Protein AF-A0A9D7E9F3-F1 (afdb_monomer_lite)

Secondary structure (DSSP, 8-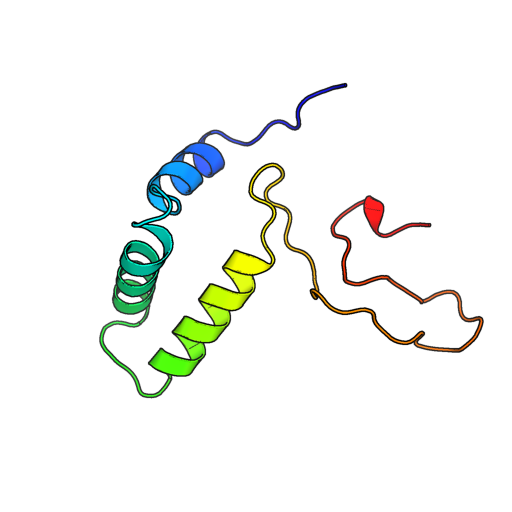state):
-PPP---HHHHHHHHHH--STTTTTHHHHHHHHHHHTS--TTHHHHHHHHHHHHHTB-TTT--B-S-SSPPPPSSTT-S----TT--GGGG--

Radius of gyration: 17.02 Å; chains: 1; bounding box: 43×26×45 Å

pLDDT: mean 71.47, std 13.07, range [35.5, 90.38]

Foldseek 3Di:
DDQPDDDVVLVVVCCQQDDPPVCNLVSLLVVLCVVVVHDDPCSVVSSVVVVVQVVQADSRNRFGFQDPDADDAPDDVDPPRFGSNDGDPVRDD

Sequence (93 aa):
MSAAYIPRAVQEWKRQVMPSPAGWHTGLLAQVDHALHDTGPYRAAVVRSVLTLKLLHDQDTGAIVAAPTTSLPEEIGGVRNWDYRFAGSAMLR

Structure (mmCIF, N/CA/C/O backbone):
data_AF-A0A9D7E9F3-F1
#
_entry.id   AF-A0A9D7E9F3-F1
#
loop_
_atom_site.group_PDB
_atom_site.id
_atom_site.type_symbol
_atom_site.label_atom_id
_atom_site.label_alt_id
_atom_site.label_comp_id
_atom_site.label_asym_id
_atom_site.label_entity_id
_atom_site.label_seq_id
_atom_site.pdbx_PDB_ins_code
_atom_site.Cartn_x
_atom_site.Cartn_y
_atom_site.Cartn_z
_atom_site.occupancy
_atom_site.B_iso_or_equiv
_atom_site.auth_seq_id
_atom_site.auth_comp_id
_atom_site.auth_asym_id
_atom_site.auth_atom_id
_atom_site.pdbx_PDB_model_num
ATOM 1 N N . MET A 1 1 ? -1.000 9.787 26.984 1.00 35.50 1 MET A N 1
ATOM 2 C CA . MET A 1 1 ? -1.071 9.516 25.531 1.00 35.50 1 MET A CA 1
ATOM 3 C C . MET A 1 1 ? 0.320 9.082 25.093 1.00 35.50 1 MET A C 1
ATOM 5 O O . MET A 1 1 ? 1.222 9.905 25.112 1.00 35.50 1 MET A O 1
ATOM 9 N N . SER A 1 2 ? 0.536 7.782 24.873 1.00 40.47 2 SER A N 1
ATOM 10 C CA . SER A 1 2 ? 1.846 7.230 24.494 1.00 40.47 2 SER A CA 1
ATOM 11 C C . SER A 1 2 ? 1.957 7.244 22.970 1.00 40.47 2 SER A C 1
ATOM 13 O O . SER A 1 2 ? 1.081 6.707 22.296 1.00 40.47 2 SER A O 1
ATOM 15 N N . ALA A 1 3 ? 2.980 7.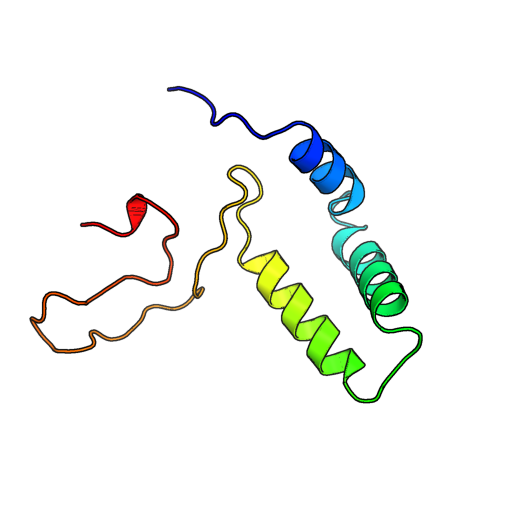908 22.434 1.00 48.34 3 ALA A N 1
ATOM 16 C CA . ALA A 1 3 ? 3.306 7.837 21.016 1.00 48.34 3 ALA A CA 1
ATOM 17 C C . ALA A 1 3 ? 3.717 6.395 20.684 1.00 48.34 3 ALA A C 1
ATOM 19 O O . ALA A 1 3 ? 4.598 5.840 21.343 1.00 48.34 3 ALA A O 1
ATOM 20 N N . ALA A 1 4 ? 3.059 5.782 19.700 1.00 55.84 4 ALA A N 1
ATOM 21 C CA . ALA A 1 4 ? 3.386 4.435 19.254 1.00 55.84 4 ALA A CA 1
ATOM 22 C C . ALA A 1 4 ? 4.870 4.366 18.852 1.00 55.84 4 ALA A C 1
ATOM 24 O O . ALA A 1 4 ? 5.364 5.198 18.091 1.00 55.84 4 ALA A O 1
ATOM 25 N N . TYR A 1 5 ? 5.597 3.391 19.398 1.00 72.06 5 TYR A N 1
ATOM 26 C CA . TYR A 1 5 ? 6.998 3.163 19.063 1.00 72.06 5 TYR A CA 1
ATOM 27 C C . TYR A 1 5 ? 7.102 2.703 17.604 1.00 72.06 5 TYR A C 1
ATOM 29 O O . TYR A 1 5 ? 6.738 1.577 17.275 1.00 72.06 5 TYR A O 1
ATOM 37 N N . ILE A 1 6 ? 7.611 3.575 16.733 1.00 65.31 6 ILE A N 1
ATOM 38 C CA . ILE A 1 6 ? 7.937 3.232 15.347 1.00 65.31 6 ILE A CA 1
ATOM 39 C C . ILE A 1 6 ? 9.385 2.724 15.316 1.00 65.31 6 ILE A C 1
ATOM 41 O O . ILE A 1 6 ? 10.295 3.499 15.640 1.00 65.31 6 ILE A O 1
ATOM 45 N N . PRO A 1 7 ? 9.638 1.467 14.906 1.00 76.44 7 PRO A N 1
ATOM 46 C CA . PRO A 1 7 ? 10.987 0.921 14.822 1.00 76.44 7 PRO A CA 1
ATOM 47 C C . PRO A 1 7 ? 11.905 1.789 13.955 1.00 76.44 7 PRO A C 1
ATOM 49 O O . PRO A 1 7 ? 11.500 2.295 12.907 1.00 76.44 7 PRO A O 1
ATOM 52 N N . ARG A 1 8 ? 13.178 1.928 14.345 1.00 71.69 8 ARG A N 1
ATOM 53 C CA . ARG A 1 8 ? 14.133 2.812 13.647 1.00 71.69 8 ARG A CA 1
ATOM 54 C C . ARG A 1 8 ? 14.304 2.459 12.161 1.00 71.69 8 ARG A C 1
ATOM 56 O O . ARG A 1 8 ? 14.496 3.351 11.345 1.00 71.69 8 ARG A O 1
ATOM 63 N N . ALA A 1 9 ? 14.175 1.177 11.817 1.00 67.38 9 ALA A N 1
ATOM 64 C CA . ALA A 1 9 ? 14.181 0.692 10.438 1.00 67.38 9 ALA A CA 1
ATOM 65 C C . ALA A 1 9 ? 12.999 1.238 9.616 1.00 67.38 9 ALA A C 1
ATOM 67 O O . ALA A 1 9 ? 13.184 1.615 8.466 1.00 67.38 9 ALA A O 1
ATOM 68 N N . VAL A 1 10 ? 11.812 1.359 10.221 1.00 64.06 10 VAL A N 1
ATOM 69 C CA . VAL A 1 10 ? 10.627 1.955 9.584 1.00 64.06 10 VAL A CA 1
ATOM 70 C C . VAL A 1 10 ? 10.805 3.463 9.430 1.00 64.06 10 VAL A C 1
ATOM 72 O O . VAL A 1 10 ? 10.429 4.012 8.403 1.00 64.06 10 VAL A O 1
ATOM 75 N N . GLN A 1 11 ? 11.440 4.143 10.391 1.00 66.88 11 GLN A N 1
ATOM 76 C CA . GLN A 1 11 ? 11.756 5.572 10.252 1.00 66.88 11 GLN A CA 1
ATOM 77 C C . GLN A 1 11 ? 12.808 5.855 9.168 1.00 66.88 11 GLN A C 1
ATOM 79 O O . GLN A 1 11 ? 12.716 6.853 8.454 1.00 66.88 11 GLN A O 1
ATOM 84 N N . GLU A 1 12 ? 13.818 4.993 9.043 1.00 68.62 12 GLU A N 1
ATOM 85 C CA . GLU A 1 12 ? 14.835 5.074 7.988 1.00 68.62 12 GLU A CA 1
ATOM 86 C C . GLU A 1 12 ? 14.219 4.787 6.614 1.00 68.62 12 GLU A C 1
ATOM 88 O O . GLU A 1 12 ? 14.376 5.579 5.688 1.00 68.62 12 GLU A O 1
ATOM 93 N N . TRP A 1 13 ? 13.413 3.727 6.513 1.00 60.16 13 TRP A N 1
ATOM 94 C CA . TRP A 1 13 ? 12.622 3.427 5.323 1.00 60.16 13 TRP A CA 1
ATOM 95 C C . TRP A 1 13 ? 11.684 4.584 4.961 1.00 60.16 13 TRP A C 1
ATOM 97 O O . TRP A 1 13 ? 11.654 5.003 3.809 1.00 60.16 13 TRP A O 1
ATOM 107 N N . LYS A 1 14 ? 11.000 5.192 5.942 1.00 59.09 14 LYS A N 1
ATOM 108 C CA . LYS A 1 14 ? 10.147 6.374 5.739 1.00 59.09 14 LYS A CA 1
ATOM 109 C C . LYS A 1 14 ? 10.949 7.531 5.140 1.00 59.09 14 LYS A C 1
ATOM 111 O O . LYS A 1 14 ? 10.481 8.141 4.187 1.00 59.09 14 LYS A O 1
ATOM 116 N N . ARG A 1 15 ? 12.177 7.791 5.606 1.00 63.38 15 ARG A N 1
ATOM 117 C CA . ARG A 1 15 ? 13.061 8.816 5.011 1.00 63.38 15 ARG A CA 1
ATOM 118 C C . ARG A 1 15 ? 13.490 8.497 3.578 1.00 63.38 15 ARG A C 1
ATOM 120 O O . ARG A 1 15 ? 13.623 9.415 2.776 1.00 63.38 15 ARG A O 1
ATOM 127 N N . GLN A 1 16 ? 13.698 7.226 3.255 1.00 60.16 16 GLN A N 1
ATOM 128 C CA . GLN A 1 16 ? 14.137 6.792 1.924 1.00 60.16 16 GLN A CA 1
ATOM 129 C C . GLN A 1 16 ? 12.978 6.699 0.917 1.00 60.16 16 GLN A C 1
ATOM 131 O O . GLN A 1 16 ? 13.165 6.935 -0.275 1.00 60.16 16 GLN A O 1
ATOM 136 N N . VAL A 1 17 ? 11.767 6.392 1.390 1.00 55.94 17 VAL A N 1
ATOM 137 C CA . VAL A 1 17 ? 10.566 6.178 0.564 1.00 55.94 17 VAL A CA 1
ATOM 138 C C . VAL A 1 17 ? 9.660 7.416 0.486 1.00 55.94 17 VAL A C 1
ATOM 140 O O . VAL A 1 17 ? 8.855 7.531 -0.449 1.00 55.94 17 VAL A O 1
ATOM 143 N N . MET A 1 18 ? 9.803 8.371 1.413 1.00 55.91 18 MET A N 1
ATOM 144 C CA . MET A 1 18 ? 9.033 9.622 1.465 1.00 55.91 18 MET A CA 1
ATOM 145 C C . MET A 1 18 ? 9.956 10.858 1.490 1.00 55.91 18 MET A C 1
ATOM 147 O O . MET A 1 18 ? 10.134 11.475 2.544 1.00 55.91 18 MET A O 1
ATOM 151 N N . PRO A 1 19 ? 10.536 11.274 0.345 1.00 56.84 19 PRO A N 1
ATOM 152 C CA . PRO A 1 19 ? 11.091 12.618 0.213 1.00 56.84 19 PRO A CA 1
ATOM 153 C C . PRO A 1 19 ? 9.951 13.654 0.207 1.00 56.84 19 PRO A C 1
ATOM 155 O O . PRO A 1 19 ? 8.777 13.286 0.198 1.00 56.84 19 PRO A O 1
ATOM 158 N N . SER A 1 20 ? 10.295 14.948 0.193 1.00 54.25 20 SER A N 1
ATOM 159 C CA . SER A 1 20 ? 9.347 16.077 0.116 1.00 54.25 20 SER A CA 1
ATOM 160 C C . SER A 1 20 ? 8.208 15.857 -0.906 1.00 54.25 20 SER A C 1
ATOM 162 O O . SER A 1 20 ? 8.350 15.033 -1.813 1.00 54.25 20 SER A O 1
ATOM 164 N N . PRO A 1 21 ? 7.101 16.625 -0.858 1.00 53.59 21 PRO A N 1
ATOM 165 C CA . PRO A 1 21 ? 5.960 16.474 -1.772 1.00 53.59 21 PRO A CA 1
ATOM 166 C C . PRO A 1 21 ? 6.281 16.527 -3.277 1.00 53.59 21 PRO A C 1
ATOM 168 O O . PRO A 1 21 ? 5.400 16.259 -4.079 1.00 53.59 21 PRO A O 1
ATOM 171 N N . ALA A 1 22 ? 7.509 16.861 -3.688 1.00 51.84 22 ALA A N 1
ATOM 172 C CA . ALA A 1 22 ? 7.981 16.767 -5.071 1.00 51.84 22 ALA A CA 1
ATOM 173 C C . ALA A 1 22 ? 8.655 15.413 -5.412 1.00 51.84 22 ALA A C 1
ATOM 175 O O . ALA A 1 22 ? 8.680 15.018 -6.573 1.00 51.84 22 ALA A O 1
ATOM 176 N N . GLY A 1 23 ? 9.166 14.667 -4.424 1.00 57.62 23 GLY A N 1
ATOM 177 C CA . GLY A 1 23 ? 9.857 13.377 -4.597 1.00 57.62 23 GLY A CA 1
ATOM 178 C C . GLY A 1 23 ? 8.983 12.125 -4.423 1.00 57.62 23 GLY A C 1
ATOM 179 O O . GL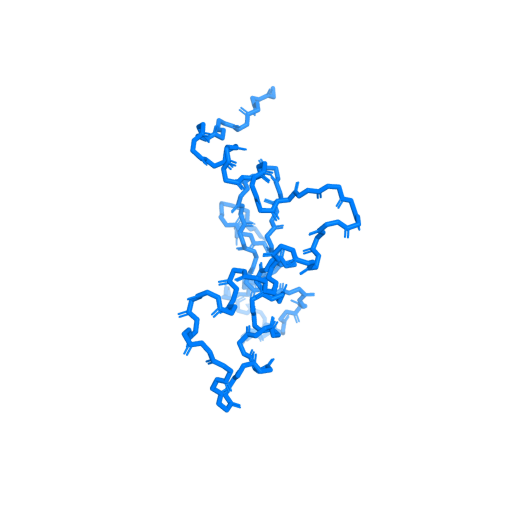Y A 1 23 ? 9.453 11.015 -4.670 1.00 57.62 23 GLY A O 1
ATOM 180 N N . TRP A 1 24 ? 7.714 12.295 -4.032 1.00 62.34 24 TRP A N 1
ATOM 181 C CA . TRP A 1 24 ? 6.725 11.231 -3.782 1.00 62.34 24 TRP A CA 1
ATOM 182 C C . TRP A 1 24 ? 6.528 10.242 -4.944 1.00 62.34 24 TRP A C 1
ATOM 184 O O . TRP A 1 24 ? 6.325 9.049 -4.704 1.00 62.34 24 TRP A O 1
ATOM 194 N N . HIS A 1 25 ? 6.607 10.737 -6.182 1.00 59.06 25 HIS A N 1
ATOM 195 C CA . HIS A 1 25 ? 6.406 9.975 -7.415 1.00 59.06 25 HIS A CA 1
ATOM 196 C C . HIS A 1 25 ? 7.706 9.421 -7.991 1.00 59.06 25 HIS A C 1
ATOM 198 O O . HIS A 1 25 ? 7.784 8.239 -8.326 1.00 59.06 25 HIS A O 1
ATOM 204 N N . THR A 1 26 ? 8.743 10.250 -8.074 1.00 63.47 26 THR A N 1
ATOM 205 C CA . THR A 1 26 ? 9.989 9.901 -8.766 1.00 63.47 26 THR A CA 1
ATOM 206 C C . THR A 1 26 ? 10.726 8.756 -8.073 1.00 63.47 26 THR A C 1
ATOM 208 O O . THR A 1 26 ? 11.218 7.848 -8.740 1.00 63.47 26 THR A O 1
ATOM 211 N N . GLY A 1 27 ? 10.736 8.738 -6.735 1.00 74.00 27 GLY A N 1
ATOM 212 C CA . GLY A 1 27 ? 11.352 7.647 -5.973 1.00 74.00 27 GLY A CA 1
ATOM 213 C C . GLY A 1 27 ? 10.595 6.321 -6.091 1.00 74.00 27 GLY A C 1
ATOM 214 O O . GLY A 1 27 ? 11.215 5.261 -6.090 1.00 74.00 27 GLY A O 1
ATOM 215 N N . LEU A 1 28 ? 9.267 6.368 -6.238 1.00 76.00 28 LEU A N 1
ATOM 216 C CA . LEU A 1 28 ? 8.436 5.169 -6.342 1.00 76.00 28 LEU A CA 1
ATOM 217 C C . LEU A 1 28 ? 8.631 4.459 -7.681 1.00 76.00 28 LEU A C 1
ATOM 219 O O . LEU A 1 28 ? 8.766 3.240 -7.713 1.00 76.00 28 LEU A O 1
ATOM 223 N N . LEU A 1 29 ? 8.672 5.222 -8.776 1.00 77.38 29 LEU A N 1
ATOM 224 C CA . LEU A 1 29 ? 8.879 4.661 -10.110 1.00 77.38 29 LEU A CA 1
ATOM 225 C C . LEU A 1 29 ? 10.251 3.997 -10.221 1.00 77.38 29 LEU A C 1
ATOM 227 O O . LEU A 1 29 ? 10.326 2.866 -10.679 1.00 77.38 29 LEU A O 1
ATOM 231 N N . ALA A 1 30 ? 11.304 4.635 -9.702 1.00 78.81 30 ALA A N 1
ATOM 232 C CA . ALA A 1 30 ? 12.642 4.048 -9.682 1.00 78.81 30 ALA A CA 1
ATOM 233 C C . ALA A 1 30 ? 12.703 2.737 -8.873 1.00 78.81 30 ALA A C 1
ATOM 235 O O . ALA A 1 30 ? 13.348 1.782 -9.298 1.00 78.81 30 ALA A O 1
ATOM 236 N N . GLN A 1 31 ? 12.003 2.660 -7.734 1.00 75.38 31 GLN A N 1
ATOM 237 C CA . GLN A 1 31 ? 11.918 1.434 -6.928 1.00 75.38 31 GLN A CA 1
ATOM 238 C C . GLN A 1 31 ? 11.140 0.322 -7.643 1.00 75.38 31 GLN A C 1
ATOM 240 O O . GLN A 1 31 ? 11.553 -0.836 -7.604 1.00 75.38 31 GLN A O 1
ATOM 245 N N . VAL A 1 32 ? 10.037 0.664 -8.316 1.00 79.69 32 VAL A N 1
ATOM 246 C CA . VAL A 1 32 ? 9.260 -0.294 -9.116 1.00 79.69 32 VAL A CA 1
ATOM 247 C C . VAL A 1 32 ? 10.074 -0.790 -10.310 1.00 79.69 32 VAL A C 1
ATOM 249 O O . VAL A 1 32 ? 10.119 -1.992 -10.551 1.00 79.69 32 VAL A O 1
ATOM 252 N N . ASP A 1 33 ? 10.758 0.105 -11.020 1.00 81.38 33 ASP A N 1
ATOM 253 C CA . ASP A 1 33 ? 11.583 -0.240 -12.181 1.00 81.38 33 ASP A CA 1
ATOM 254 C C . ASP A 1 33 ? 12.786 -1.110 -11.779 1.00 81.38 33 ASP A C 1
ATOM 256 O O . ASP A 1 33 ? 13.113 -2.072 -12.475 1.00 81.38 33 ASP A O 1
ATOM 260 N N . HIS A 1 34 ? 13.385 -0.844 -10.612 1.00 76.19 34 HIS A N 1
ATOM 261 C CA . HIS A 1 34 ? 14.424 -1.695 -10.028 1.00 76.19 34 HIS A CA 1
ATOM 262 C C . HIS A 1 34 ? 13.899 -3.093 -9.667 1.00 76.19 34 HIS A C 1
ATOM 264 O O . HIS A 1 34 ? 14.548 -4.092 -9.966 1.00 76.19 34 HIS A O 1
ATOM 270 N N . ALA A 1 35 ? 12.713 -3.182 -9.056 1.00 73.12 35 ALA A N 1
ATOM 271 C CA . ALA A 1 35 ? 12.118 -4.461 -8.667 1.00 73.12 35 ALA A CA 1
ATOM 272 C C . ALA A 1 35 ? 11.692 -5.311 -9.877 1.00 73.12 35 ALA A C 1
ATOM 274 O O . ALA A 1 35 ? 11.832 -6.534 -9.854 1.00 73.12 35 ALA A O 1
ATOM 275 N N . LEU A 1 36 ? 11.180 -4.673 -10.933 1.00 76.00 36 LEU A N 1
ATOM 276 C CA . LEU A 1 36 ? 10.642 -5.364 -12.106 1.00 76.00 36 LEU A CA 1
ATOM 277 C C . LEU A 1 36 ? 11.700 -5.798 -13.129 1.00 76.00 36 LEU A C 1
ATOM 279 O O . LEU A 1 36 ? 11.338 -6.546 -14.031 1.00 76.00 36 LEU A O 1
ATOM 283 N N . HIS A 1 37 ? 12.970 -5.402 -12.967 1.00 64.88 37 HIS A N 1
ATOM 284 C CA . HIS A 1 37 ? 14.055 -5.696 -13.915 1.00 64.88 37 HIS A CA 1
ATOM 285 C C . HIS A 1 37 ? 13.657 -5.366 -15.361 1.00 64.88 37 HIS A C 1
ATOM 287 O O . HIS A 1 37 ? 13.540 -6.242 -16.215 1.00 64.88 37 HIS A O 1
ATOM 293 N N . ASP A 1 38 ? 13.495 -4.066 -15.604 1.00 61.12 38 ASP A N 1
ATOM 294 C CA . ASP A 1 38 ? 13.123 -3.481 -16.891 1.00 61.12 38 ASP A CA 1
ATOM 295 C C . ASP A 1 38 ? 11.666 -3.756 -17.318 1.00 61.12 38 ASP A C 1
ATOM 297 O O . ASP A 1 38 ? 10.987 -4.668 -16.854 1.00 61.12 38 ASP A O 1
ATOM 301 N N . THR A 1 39 ? 11.131 -2.852 -18.129 1.00 67.94 39 THR A N 1
ATOM 302 C CA . THR A 1 39 ? 9.698 -2.555 -18.326 1.00 67.94 39 THR A CA 1
ATOM 303 C C . THR A 1 39 ? 8.809 -3.695 -18.877 1.00 67.94 39 THR A C 1
ATOM 305 O O . THR A 1 39 ? 8.278 -3.630 -19.983 1.00 67.94 39 THR A O 1
ATOM 308 N N . GLY A 1 40 ? 8.564 -4.737 -18.079 1.00 77.00 40 GLY A N 1
ATOM 309 C CA . GLY A 1 40 ? 7.656 -5.833 -18.431 1.00 77.00 40 GLY A CA 1
ATOM 310 C C . GLY A 1 40 ? 6.211 -5.373 -18.712 1.00 77.00 40 GLY A C 1
ATOM 311 O O . GLY A 1 40 ? 5.789 -4.301 -18.264 1.00 77.00 40 GLY A O 1
ATOM 312 N N . PRO A 1 41 ? 5.390 -6.198 -19.393 1.00 86.06 41 PRO A N 1
ATOM 313 C CA . PRO A 1 41 ? 4.051 -5.815 -19.869 1.00 86.06 41 PRO A CA 1
ATOM 314 C C . PRO A 1 41 ? 3.084 -5.391 -18.750 1.00 86.06 41 PRO A C 1
ATOM 316 O O . PRO A 1 41 ? 2.104 -4.691 -18.994 1.00 86.06 41 PRO A O 1
ATOM 319 N N . TYR A 1 42 ? 3.369 -5.777 -17.505 1.00 86.06 42 TYR A N 1
ATOM 320 C CA . TYR A 1 42 ? 2.555 -5.460 -16.333 1.00 86.06 42 TYR A CA 1
ATOM 321 C C . TYR A 1 42 ? 2.992 -4.199 -15.588 1.00 86.06 42 TYR A C 1
ATOM 323 O O . TYR A 1 42 ? 2.364 -3.851 -14.587 1.00 86.06 42 TYR A O 1
ATOM 331 N N . ARG A 1 43 ? 4.025 -3.484 -16.057 1.00 86.12 43 ARG A N 1
ATOM 332 C CA . ARG A 1 43 ? 4.578 -2.308 -15.367 1.00 86.12 43 ARG A CA 1
ATOM 333 C C . ARG A 1 43 ? 3.500 -1.314 -14.946 1.00 86.12 43 ARG A C 1
ATOM 335 O O . ARG A 1 43 ? 3.455 -0.915 -13.789 1.00 86.12 43 ARG A O 1
ATOM 342 N N . ALA A 1 44 ? 2.600 -0.950 -15.858 1.00 86.50 44 ALA A N 1
ATOM 343 C CA . ALA A 1 44 ? 1.532 0.004 -15.562 1.00 86.50 44 ALA A CA 1
ATOM 344 C C . ALA A 1 44 ? 0.592 -0.492 -14.446 1.00 86.50 44 ALA A C 1
ATOM 346 O O . ALA A 1 44 ? 0.205 0.280 -13.568 1.00 86.50 44 ALA A O 1
ATOM 347 N N . ALA A 1 45 ? 0.256 -1.786 -14.447 1.00 89.56 45 ALA A N 1
ATOM 348 C CA . ALA A 1 45 ? -0.573 -2.390 -13.410 1.00 89.56 45 ALA A CA 1
ATOM 349 C C . ALA A 1 45 ? 0.149 -2.418 -12.055 1.00 89.56 45 ALA A C 1
ATOM 351 O O . ALA A 1 45 ? -0.459 -2.073 -11.044 1.00 89.56 45 ALA A O 1
ATOM 352 N N . VAL A 1 46 ? 1.441 -2.754 -12.038 1.00 87.88 46 VAL A N 1
ATOM 353 C CA . VAL A 1 46 ? 2.258 -2.782 -10.815 1.00 87.88 46 VAL A CA 1
ATOM 354 C C . VAL A 1 46 ? 2.428 -1.383 -10.232 1.00 87.88 46 VAL A C 1
ATOM 356 O O . VAL A 1 46 ? 2.169 -1.194 -9.047 1.00 87.88 46 VAL A O 1
ATOM 359 N N . VAL A 1 47 ? 2.786 -0.389 -11.055 1.00 87.75 47 VAL A N 1
ATOM 360 C CA . VAL A 1 47 ? 2.905 1.015 -10.625 1.00 87.75 47 VAL A CA 1
ATOM 361 C C . VAL A 1 47 ? 1.610 1.480 -9.962 1.00 87.75 47 VAL A C 1
ATOM 363 O O . VAL A 1 47 ? 1.643 2.043 -8.869 1.00 87.75 47 VAL A O 1
ATOM 366 N N . ARG A 1 48 ? 0.460 1.194 -10.584 1.00 89.75 48 ARG A N 1
ATOM 367 C CA . ARG A 1 48 ? -0.850 1.539 -10.023 1.00 89.75 48 ARG A CA 1
ATOM 368 C C . ARG A 1 48 ? -1.105 0.843 -8.685 1.00 89.75 48 ARG A C 1
ATOM 370 O O . ARG A 1 48 ? -1.495 1.517 -7.741 1.00 89.75 48 ARG A O 1
ATOM 377 N N . SER A 1 49 ? -0.871 -0.464 -8.582 1.00 89.88 49 SER A N 1
ATOM 378 C CA . SER A 1 49 ? -1.094 -1.204 -7.332 1.00 89.88 49 SER A CA 1
ATOM 379 C C . SER A 1 49 ? -0.206 -0.702 -6.196 1.00 89.88 49 SER A C 1
ATOM 381 O O . SER A 1 49 ? -0.675 -0.522 -5.075 1.00 89.88 49 SER A O 1
ATOM 383 N N . VAL A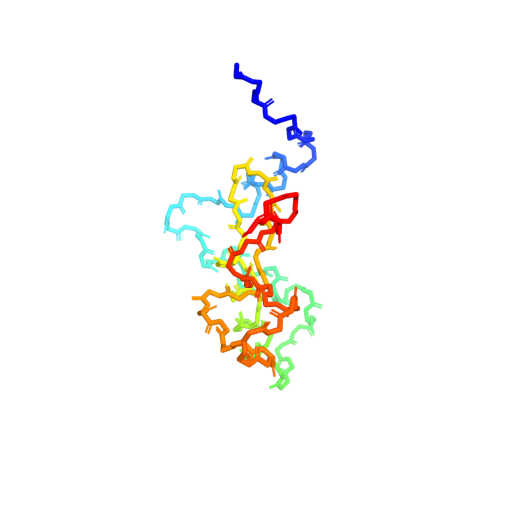 1 50 ? 1.065 -0.421 -6.484 1.00 88.19 50 VAL A N 1
ATOM 384 C CA . VAL A 1 50 ? 2.006 0.116 -5.495 1.00 88.19 50 VAL A CA 1
ATOM 385 C C . VAL A 1 50 ? 1.589 1.524 -5.052 1.00 88.19 50 VAL A C 1
ATOM 387 O O . VAL A 1 50 ? 1.627 1.816 -3.857 1.00 88.19 50 VAL A O 1
ATOM 390 N N . LEU A 1 51 ? 1.127 2.377 -5.975 1.00 88.25 51 LEU A N 1
ATOM 391 C CA . LEU A 1 51 ? 0.537 3.677 -5.632 1.00 88.25 51 LEU A CA 1
ATOM 392 C C . LEU A 1 51 ? -0.688 3.518 -4.725 1.00 88.25 51 LEU A C 1
ATOM 394 O O . LEU A 1 51 ? -0.781 4.206 -3.712 1.00 88.25 51 LEU A O 1
ATOM 398 N N . THR A 1 52 ? -1.598 2.594 -5.043 1.00 90.38 52 THR A N 1
ATOM 399 C CA . THR A 1 52 ? -2.771 2.309 -4.206 1.00 90.38 52 THR A CA 1
ATOM 400 C C . THR A 1 52 ? -2.362 1.887 -2.796 1.00 90.38 52 THR A C 1
ATOM 402 O O . THR A 1 52 ? -2.847 2.469 -1.833 1.00 90.38 52 THR A O 1
ATOM 405 N N . LEU A 1 53 ? -1.426 0.946 -2.653 1.00 88.44 53 LEU A N 1
ATOM 406 C CA . LEU A 1 53 ? -0.936 0.508 -1.340 1.00 88.44 53 LEU A CA 1
ATOM 407 C C . LEU A 1 53 ? -0.282 1.646 -0.550 1.00 88.44 53 LEU A C 1
ATOM 409 O O . LEU A 1 53 ? -0.508 1.768 0.651 1.00 88.44 53 LEU A O 1
ATOM 413 N N . LYS A 1 54 ? 0.482 2.511 -1.226 1.00 85.50 54 LYS A N 1
ATOM 414 C CA . LYS A 1 54 ? 1.095 3.690 -0.604 1.00 85.50 54 LYS A CA 1
ATOM 415 C C . LYS A 1 54 ? 0.049 4.693 -0.106 1.00 85.50 54 LYS A C 1
ATOM 417 O O . LYS A 1 54 ? 0.277 5.332 0.912 1.00 85.50 54 LYS A O 1
ATOM 422 N N . LEU A 1 55 ? -1.089 4.816 -0.792 1.00 88.75 55 LEU A N 1
ATOM 423 C CA . LEU A 1 55 ? -2.197 5.687 -0.380 1.00 88.75 55 LEU A CA 1
ATOM 424 C C . LEU A 1 55 ? -3.043 5.105 0.763 1.00 88.75 55 LEU A C 1
ATOM 426 O O . LEU A 1 55 ? -3.666 5.868 1.492 1.00 88.75 55 LEU A O 1
ATOM 430 N N . LEU A 1 56 ? -3.067 3.780 0.936 1.00 89.62 56 LEU A N 1
ATOM 431 C CA . LEU A 1 56 ? -3.755 3.114 2.054 1.00 89.62 56 LEU A CA 1
ATOM 432 C C . LEU A 1 56 ? -2.900 3.031 3.325 1.00 89.62 56 LEU A C 1
ATOM 434 O O . LEU A 1 56 ? -3.357 2.510 4.342 1.00 89.62 56 LEU A O 1
ATOM 438 N N . HIS A 1 57 ? -1.663 3.519 3.263 1.00 86.81 57 HIS A N 1
ATOM 439 C CA . HIS A 1 57 ? -0.710 3.494 4.357 1.00 86.81 57 HIS A CA 1
ATOM 440 C C . HIS A 1 57 ? -0.815 4.75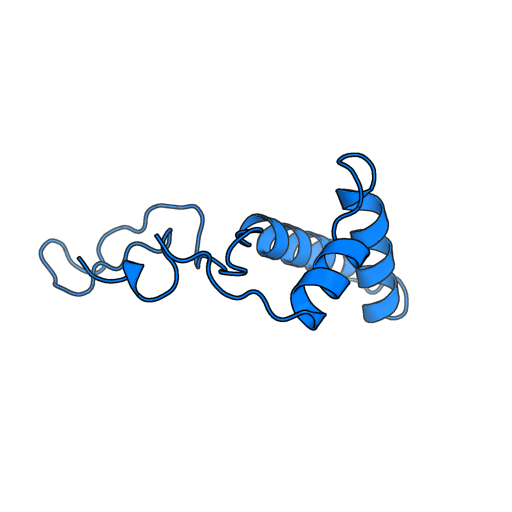4 5.222 1.00 86.81 57 HIS A C 1
ATOM 442 O O . HIS A 1 57 ? -0.626 5.874 4.745 1.00 86.81 57 HIS A O 1
ATOM 448 N N . ASP A 1 58 ? -1.040 4.561 6.517 1.00 84.50 58 ASP A N 1
ATOM 449 C CA . ASP A 1 58 ? -0.929 5.615 7.513 1.00 84.50 58 ASP A CA 1
ATOM 450 C C . ASP A 1 58 ? 0.545 5.852 7.865 1.00 84.50 58 ASP A C 1
ATOM 452 O O . ASP A 1 58 ? 1.238 4.982 8.394 1.00 84.50 58 ASP A O 1
ATOM 456 N N . GLN A 1 59 ? 1.029 7.057 7.574 1.00 78.31 59 GLN A N 1
ATOM 457 C CA . GLN A 1 59 ? 2.441 7.410 7.715 1.00 78.31 59 GLN A CA 1
ATOM 458 C C . GLN A 1 59 ? 2.944 7.406 9.166 1.00 78.31 59 GLN A C 1
ATOM 460 O O . GLN A 1 59 ? 4.153 7.280 9.383 1.00 78.31 59 GLN A O 1
ATOM 465 N N . ASP A 1 60 ? 2.068 7.602 10.151 1.00 79.38 60 ASP A N 1
ATOM 466 C CA . ASP A 1 60 ? 2.461 7.790 11.551 1.00 79.38 60 ASP A CA 1
ATOM 467 C C . ASP A 1 60 ? 2.453 6.475 12.325 1.00 79.38 60 ASP A C 1
ATOM 469 O O . ASP A 1 60 ? 3.315 6.242 13.166 1.00 79.38 60 ASP A O 1
ATOM 473 N N . THR A 1 61 ? 1.523 5.582 12.018 1.00 82.56 61 THR A N 1
ATOM 474 C CA . THR A 1 61 ? 1.390 4.278 12.679 1.00 82.56 61 THR A CA 1
ATOM 475 C C . THR A 1 61 ? 1.975 3.137 11.858 1.00 82.56 61 THR A C 1
ATOM 477 O O . THR A 1 61 ? 2.279 2.075 12.400 1.00 82.56 61 THR A O 1
ATOM 480 N N . GLY A 1 62 ? 2.140 3.338 10.552 1.00 81.81 62 GLY A N 1
ATOM 481 C CA . GLY A 1 62 ? 2.518 2.295 9.610 1.00 81.81 62 GLY A CA 1
ATOM 482 C C . GLY A 1 62 ? 1.374 1.347 9.237 1.00 81.81 62 GLY A C 1
ATOM 483 O O . GLY A 1 62 ? 1.605 0.388 8.498 1.00 81.81 62 GLY A O 1
ATOM 484 N N . ALA A 1 63 ? 0.160 1.585 9.743 1.00 83.81 63 ALA A N 1
ATOM 485 C CA . ALA A 1 63 ? -1.004 0.761 9.451 1.00 83.81 63 ALA A CA 1
ATOM 486 C C . ALA A 1 63 ? -1.385 0.842 7.966 1.00 83.81 63 ALA A C 1
ATOM 488 O O . ALA A 1 63 ? -1.186 1.865 7.317 1.00 83.81 63 ALA A O 1
ATOM 489 N N . ILE A 1 64 ? -1.955 -0.236 7.429 1.00 86.62 64 ILE A N 1
ATOM 490 C CA . ILE A 1 64 ? -2.511 -0.265 6.074 1.00 86.62 64 ILE A CA 1
ATOM 491 C C . ILE A 1 64 ? -3.990 -0.605 6.198 1.00 86.62 64 ILE A C 1
ATOM 493 O O . ILE A 1 64 ? -4.333 -1.661 6.733 1.00 86.62 64 ILE A O 1
ATOM 497 N N . VAL A 1 65 ? -4.859 0.292 5.733 1.00 88.00 65 VAL A N 1
ATOM 498 C CA . VAL A 1 65 ? -6.307 0.044 5.709 1.00 88.00 65 VAL A CA 1
ATOM 499 C C . VAL A 1 65 ? -6.659 -0.883 4.550 1.00 88.00 65 VAL A C 1
ATOM 501 O O . VAL A 1 65 ? -6.000 -0.877 3.510 1.00 88.00 65 VAL A O 1
ATOM 504 N N . ALA A 1 66 ? -7.698 -1.697 4.720 1.00 83.94 66 ALA A N 1
ATOM 505 C CA . ALA A 1 66 ? -8.049 -2.702 3.724 1.00 83.94 66 ALA A CA 1
ATOM 506 C C . ALA A 1 66 ? -8.705 -2.085 2.475 1.00 83.94 66 ALA A C 1
ATOM 508 O O . ALA A 1 66 ? -8.455 -2.548 1.362 1.00 83.94 66 ALA A O 1
ATOM 509 N N . ALA A 1 67 ? -9.514 -1.032 2.639 1.00 84.50 67 ALA A N 1
ATOM 510 C CA . ALA A 1 67 ? -10.080 -0.266 1.530 1.00 84.50 67 ALA A CA 1
ATOM 511 C C . ALA A 1 67 ? -10.426 1.178 1.947 1.00 84.50 67 ALA A C 1
ATOM 513 O O . ALA A 1 67 ? -10.814 1.410 3.090 1.00 84.50 67 ALA A O 1
ATOM 514 N N . PRO A 1 68 ? -10.385 2.158 1.022 1.00 84.81 68 PRO A N 1
ATOM 515 C CA . PRO A 1 68 ? -10.810 3.533 1.285 1.00 84.81 68 PRO A CA 1
ATOM 516 C C . PRO A 1 68 ? -12.318 3.735 1.037 1.00 84.81 68 PRO A C 1
ATOM 518 O O . PRO A 1 68 ? -12.775 4.854 0.811 1.00 84.81 68 PRO A O 1
ATOM 521 N N . THR A 1 69 ? -13.099 2.655 1.017 1.00 77.50 69 THR A N 1
ATOM 522 C CA . THR A 1 69 ? -14.528 2.650 0.682 1.00 77.50 69 THR A CA 1
ATOM 523 C C . THR A 1 69 ? -15.338 2.037 1.812 1.00 77.50 69 THR A C 1
ATOM 525 O O . THR A 1 69 ? -14.847 1.177 2.539 1.00 77.50 69 THR A O 1
ATOM 528 N N . THR A 1 70 ? -16.601 2.440 1.940 1.00 65.19 70 THR A N 1
ATOM 529 C CA . THR A 1 70 ? -17.531 1.785 2.864 1.00 65.19 70 THR A CA 1
ATOM 530 C C . THR A 1 70 ? -17.984 0.461 2.254 1.00 65.19 70 THR A C 1
ATOM 532 O O . THR A 1 70 ? -18.442 0.442 1.109 1.00 65.19 70 THR A O 1
ATOM 535 N N . SER A 1 71 ? -17.878 -0.640 2.991 1.00 65.19 71 SER A N 1
ATOM 536 C CA . SER A 1 71 ? -18.528 -1.894 2.611 1.00 65.19 71 SER A CA 1
ATOM 537 C C . SER A 1 71 ? -20.030 -1.813 2.875 1.00 65.19 71 SER A C 1
ATOM 539 O O . SER A 1 71 ? -20.486 -1.124 3.790 1.00 65.19 71 SER A O 1
ATOM 541 N N . LEU A 1 72 ? -20.807 -2.535 2.067 1.00 67.69 72 LEU A N 1
ATOM 542 C CA . LEU A 1 72 ? -22.149 -2.929 2.479 1.00 67.69 72 LEU A CA 1
ATOM 543 C C . LEU A 1 72 ? -22.034 -4.025 3.544 1.00 67.69 72 LEU A C 1
ATOM 545 O O . LEU A 1 72 ? -21.061 -4.785 3.523 1.00 67.69 72 LEU A O 1
ATOM 549 N N . PRO A 1 73 ? -23.008 -4.115 4.461 1.00 66.25 73 PRO A N 1
ATOM 550 C CA . PRO A 1 73 ? -23.047 -5.218 5.397 1.00 66.25 73 PRO A CA 1
ATOM 551 C C . PRO A 1 73 ? -23.134 -6.557 4.650 1.00 66.25 73 PRO A C 1
ATOM 553 O O . PRO A 1 73 ? -23.858 -6.657 3.658 1.00 66.25 73 PRO A O 1
ATOM 556 N N . GLU A 1 74 ? -22.409 -7.575 5.124 1.00 68.44 74 GLU A N 1
ATOM 557 C CA . GLU A 1 74 ? -22.480 -8.944 4.576 1.00 68.44 74 GLU A CA 1
ATOM 558 C C . GLU A 1 74 ? -23.919 -9.480 4.688 1.00 68.44 74 GLU A C 1
ATOM 560 O O . GLU A 1 74 ? -24.435 -10.119 3.775 1.00 68.44 74 GLU A O 1
ATOM 565 N N . GLU A 1 75 ? -24.590 -9.119 5.786 1.00 71.88 75 GLU A N 1
ATOM 566 C CA . GLU A 1 75 ? -26.005 -9.355 6.041 1.00 71.88 75 GLU A CA 1
ATOM 567 C C . GLU A 1 75 ? -26.593 -8.159 6.809 1.00 71.88 75 GLU A C 1
ATOM 569 O O . GLU A 1 75 ? -25.998 -7.659 7.774 1.00 71.88 75 GLU A O 1
ATOM 574 N N . ILE A 1 76 ? -27.778 -7.690 6.406 1.00 74.31 76 ILE A N 1
ATOM 575 C CA . ILE A 1 76 ? -28.489 -6.616 7.114 1.00 74.31 76 ILE A CA 1
ATOM 576 C C . ILE A 1 76 ? -28.845 -7.111 8.524 1.00 74.31 76 ILE A C 1
ATOM 578 O O . ILE A 1 76 ? -29.649 -8.022 8.680 1.00 74.31 76 ILE A O 1
ATOM 582 N N . GLY A 1 77 ? -28.251 -6.498 9.552 1.00 73.50 77 GLY A N 1
ATOM 583 C CA . GLY A 1 77 ? -28.427 -6.904 10.954 1.00 73.50 77 GLY A CA 1
ATOM 584 C C . GLY A 1 77 ? -27.475 -8.010 11.433 1.00 73.50 77 GLY A C 1
ATOM 585 O O . GLY A 1 77 ? -27.540 -8.395 12.599 1.00 73.50 77 GLY A O 1
ATOM 586 N N . GLY A 1 78 ? -26.574 -8.495 10.573 1.00 69.81 78 GLY A N 1
ATOM 587 C CA . GLY A 1 78 ? -25.549 -9.475 10.930 1.00 69.81 78 GLY A CA 1
ATOM 588 C C . GLY A 1 78 ? -24.385 -8.881 11.735 1.00 69.81 78 GLY A C 1
ATOM 589 O O . GLY A 1 78 ? -24.109 -7.683 11.693 1.00 69.81 78 GLY A O 1
ATOM 590 N N . VAL A 1 79 ? -23.657 -9.738 12.457 1.00 70.56 79 VAL A N 1
ATOM 591 C CA . VAL A 1 79 ? -22.522 -9.344 13.322 1.00 70.56 79 VAL A CA 1
ATOM 592 C C . VAL A 1 79 ? -21.179 -9.223 12.586 1.00 70.56 79 VAL A C 1
ATOM 594 O O . VAL A 1 79 ? -20.184 -8.833 13.188 1.00 70.56 79 VAL A O 1
ATOM 597 N N . ARG A 1 80 ? -21.120 -9.561 11.290 1.00 65.56 80 ARG A N 1
ATOM 598 C CA . ARG A 1 80 ? -19.882 -9.582 10.478 1.00 65.56 80 ARG A CA 1
ATOM 599 C C . ARG A 1 80 ? -19.737 -8.349 9.581 1.00 65.56 80 ARG A C 1
ATOM 601 O O . ARG A 1 80 ? -19.249 -8.432 8.461 1.00 65.56 80 ARG A O 1
ATOM 608 N N . ASN A 1 81 ? -20.139 -7.190 10.088 1.00 66.38 81 ASN A N 1
ATOM 609 C CA . ASN A 1 81 ? -20.038 -5.923 9.369 1.00 66.38 81 ASN A CA 1
ATOM 610 C C . ASN A 1 81 ? -18.756 -5.199 9.767 1.00 66.38 81 ASN A C 1
ATOM 612 O O . ASN A 1 81 ? -18.766 -4.283 10.584 1.00 66.38 81 ASN A O 1
ATOM 616 N N . TRP A 1 82 ? -17.636 -5.650 9.209 1.00 71.12 82 TRP A N 1
ATOM 617 C CA . TRP A 1 82 ? -16.351 -4.993 9.416 1.00 71.12 82 TRP A CA 1
ATOM 618 C C . TRP A 1 82 ? -16.242 -3.767 8.511 1.00 71.12 82 TRP A C 1
ATOM 620 O O . TRP A 1 82 ? -16.452 -3.854 7.298 1.00 71.12 82 TRP A O 1
ATOM 630 N N . ASP A 1 83 ? -15.890 -2.623 9.092 1.00 73.56 83 ASP A N 1
ATOM 631 C CA . ASP A 1 83 ? -15.590 -1.416 8.332 1.00 73.56 83 ASP A CA 1
ATOM 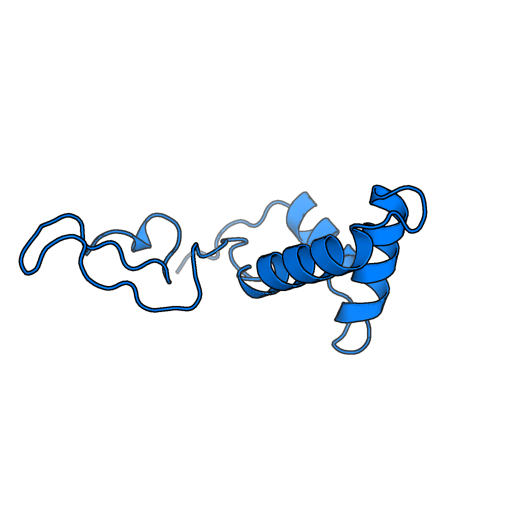632 C C . ASP A 1 83 ? -14.130 -1.452 7.854 1.00 73.56 83 ASP A C 1
ATOM 634 O O . ASP A 1 83 ? -13.182 -1.314 8.630 1.00 73.56 83 ASP A O 1
ATOM 638 N N . TYR A 1 84 ? -13.959 -1.651 6.545 1.00 74.06 84 TYR A N 1
ATOM 639 C CA . TYR A 1 84 ? -12.662 -1.841 5.882 1.00 74.06 84 TYR A CA 1
ATOM 640 C C . TYR A 1 84 ? -11.769 -0.593 5.873 1.00 74.06 84 TYR A C 1
ATOM 642 O O . TYR A 1 84 ? -10.602 -0.680 5.474 1.00 74.06 84 TYR A O 1
ATOM 650 N N . ARG A 1 85 ? -12.293 0.553 6.326 1.00 77.25 85 ARG A N 1
ATOM 651 C CA . ARG A 1 85 ? -11.529 1.795 6.485 1.00 77.25 85 ARG A CA 1
ATOM 652 C C . ARG A 1 85 ? -10.631 1.778 7.720 1.00 77.25 85 ARG A C 1
ATOM 654 O O . ARG A 1 85 ? -9.770 2.644 7.839 1.00 77.25 85 ARG A O 1
ATOM 661 N N . PHE A 1 86 ? -10.810 0.820 8.631 1.00 72.75 86 PHE A N 1
ATOM 662 C CA . PHE A 1 86 ? -9.994 0.692 9.837 1.00 72.75 86 PHE A CA 1
ATOM 663 C C . PHE A 1 86 ? -8.991 -0.459 9.731 1.00 72.75 86 PHE A C 1
ATOM 665 O O . PHE A 1 86 ? -9.216 -1.460 9.053 1.00 72.75 86 PHE A O 1
ATOM 672 N N . ALA A 1 87 ? -7.869 -0.311 10.434 1.00 71.75 87 ALA A N 1
ATOM 673 C CA . ALA A 1 87 ? -6.817 -1.314 10.540 1.00 71.75 87 ALA A CA 1
ATOM 674 C C . ALA A 1 87 ? -6.494 -1.589 12.018 1.00 71.75 87 ALA A C 1
ATOM 676 O O . ALA A 1 87 ? -6.507 -0.679 12.850 1.00 71.75 87 ALA A O 1
ATOM 677 N N . GLY A 1 88 ? -6.177 -2.844 12.355 1.00 64.44 88 GLY A N 1
ATOM 678 C CA . GLY A 1 88 ? -5.762 -3.237 13.708 1.00 64.44 88 GLY A CA 1
ATOM 679 C C . GLY A 1 88 ? -6.905 -3.303 14.732 1.00 64.44 88 GLY A C 1
ATOM 680 O O . GLY A 1 88 ? -8.033 -3.653 14.405 1.00 64.44 88 GLY A O 1
ATOM 681 N N . SER A 1 89 ? -6.624 -2.992 16.000 1.00 52.44 89 SER A N 1
ATOM 682 C CA . SER A 1 89 ? -7.579 -3.115 17.122 1.00 52.44 89 SER A CA 1
ATOM 683 C C . SER A 1 89 ? -8.790 -2.174 17.050 1.00 52.44 89 SER A C 1
ATOM 685 O O . SER A 1 89 ? -9.748 -2.365 17.795 1.00 52.44 89 SER A O 1
ATOM 687 N N . ALA A 1 90 ? -8.782 -1.198 16.136 1.00 50.41 90 ALA A N 1
ATOM 688 C CA . ALA A 1 90 ? -9.934 -0.353 15.816 1.00 50.41 90 ALA A CA 1
ATOM 689 C C . ALA A 1 90 ? -10.999 -1.071 14.962 1.00 50.41 90 ALA A C 1
ATOM 691 O O . ALA A 1 90 ? -12.042 -0.497 14.676 1.00 50.41 90 ALA A O 1
ATOM 692 N N . MET A 1 91 ? -10.758 -2.330 14.579 1.00 52.53 91 MET A N 1
ATOM 693 C CA . MET A 1 91 ? -11.690 -3.163 13.814 1.00 52.53 91 MET A CA 1
ATOM 694 C C . MET A 1 91 ? -12.934 -3.580 14.623 1.00 52.53 91 MET A C 1
ATOM 696 O O . MET A 1 91 ? -13.864 -4.132 14.054 1.00 52.53 91 MET A O 1
ATOM 700 N N . LEU A 1 92 ? -12.986 -3.306 15.932 1.00 42.25 92 LEU A N 1
ATOM 701 C CA . LEU A 1 92 ? -14.088 -3.687 16.817 1.00 42.25 92 LEU A CA 1
ATOM 702 C C . LEU A 1 92 ? -14.757 -2.459 17.449 1.00 42.25 92 LEU A C 1
ATOM 704 O O . LEU A 1 92 ? -14.255 -1.936 18.448 1.00 42.25 92 LEU A O 1
ATOM 708 N N . ARG A 1 93 ? -15.914 -2.062 16.908 1.00 43.47 93 ARG A N 1
ATOM 709 C CA . ARG A 1 93 ? -17.139 -1.726 17.658 1.00 43.47 93 ARG A CA 1
ATOM 710 C C . ARG A 1 93 ? -18.316 -1.481 16.727 1.00 43.47 93 ARG A C 1
ATOM 712 O O . ARG A 1 93 ? -18.113 -0.801 15.702 1.00 43.47 93 ARG A O 1
#